Protein AF-A0ABD0J412-F1 (afdb_monomer_lite)

Foldseek 3Di:
DDDDDDDDPDPPDDPPPPPQAADPVCVVVVHDPCLRRVHHQADPVRFGPRPVQQPDQEPPPRDHHRRGDYLVPDPCNVVDDPVVVVVVVVVVVVVVVVVVVVVVVVVD

pLDDT: mean 84.38, std 16.8, range [39.59, 96.81]

InterPro domains:
  IPR008705 Nanos/Xcat2 [PTHR12887] (11-79)
  IPR024161 Zinc finger, nanos-type [PF05741] (23-75)
  IPR024161 Zinc finger, nanos-type [PS51522] (22-76)
  IPR038129 Nanos domain superfamily [G3DSA:4.10.60.30] (20-88)

Radius of gyration: 24.39 Å; chains: 1; bounding box: 57×67×66 Å

Secondary structure (DSSP, 8-state):
-----------------------HHHHHTT--HHHHTT--SB-TTS-B--HHHHTPPPTTT---GGG---GGG-TTTTTS-HHHHHHHHHHHHHHHHHHHHHHHHTT-

Sequence (108 aa):
MAATAPGQAETEAMPVRRKKRLCKFCKKNNEAKVVYESHNLRDKQGRVVCRKLRQLTCRLCGATGDDAHTIKYCPLSDLVDHAAIMKLRREIEMDRMMKNRRRYTRKS

Organism: NCBI:txid370345

Structure (mmCIF, N/CA/C/O backbone):
data_AF-A0ABD0J412-F1
#
_entry.id   AF-A0ABD0J412-F1
#
loop_
_atom_site.group_PDB
_atom_site.id
_atom_site.type_symbol
_atom_site.label_atom_id
_atom_site.label_alt_id
_atom_site.label_comp_id
_atom_site.label_asym_id
_atom_site.label_entity_id
_atom_site.lab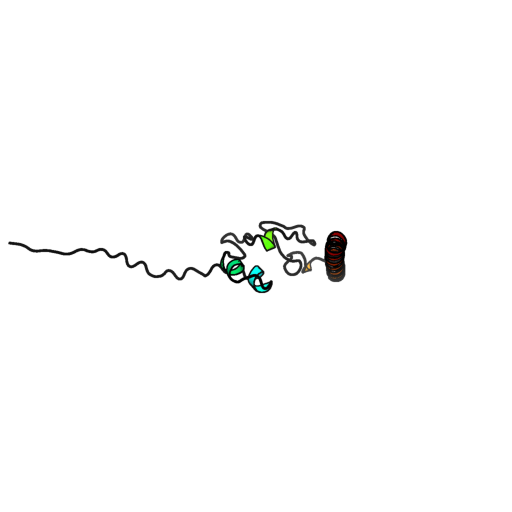el_seq_id
_atom_site.pdbx_PDB_ins_code
_atom_site.Cartn_x
_atom_site.Cartn_y
_atom_site.Cartn_z
_atom_site.occupancy
_atom_site.B_iso_or_equiv
_atom_site.auth_seq_id
_atom_site.auth_comp_id
_atom_site.auth_asym_id
_atom_site.auth_atom_id
_atom_site.pdbx_PDB_model_num
ATOM 1 N N . MET A 1 1 ? -41.116 -36.358 51.945 1.00 42.62 1 MET A N 1
ATOM 2 C CA . MET A 1 1 ? -40.612 -37.152 50.807 1.00 42.62 1 MET A CA 1
ATOM 3 C C . MET A 1 1 ? -40.002 -36.191 49.798 1.00 42.62 1 MET A C 1
ATOM 5 O O . MET A 1 1 ? -40.692 -35.245 49.461 1.00 42.62 1 MET A O 1
ATOM 9 N N . ALA A 1 2 ? -38.730 -36.435 49.441 1.00 39.59 2 ALA A N 1
ATOM 10 C CA . ALA A 1 2 ? -37.924 -35.924 48.311 1.00 39.59 2 ALA A CA 1
ATOM 11 C C . ALA A 1 2 ? -37.996 -34.407 47.988 1.00 39.59 2 ALA A C 1
ATOM 13 O O . ALA A 1 2 ? -39.041 -33.895 47.619 1.00 39.59 2 ALA A O 1
ATOM 14 N N . ALA A 1 3 ? -36.936 -33.609 48.197 1.00 42.34 3 ALA A N 1
ATOM 15 C CA . ALA A 1 3 ? -35.737 -33.504 47.334 1.00 42.34 3 ALA A CA 1
ATOM 16 C C . ALA A 1 3 ? -36.149 -33.204 45.868 1.00 42.34 3 ALA A C 1
ATOM 18 O O . ALA A 1 3 ? -36.905 -33.970 45.290 1.00 42.34 3 ALA A O 1
ATOM 19 N N . THR A 1 4 ? -35.740 -32.140 45.165 1.00 42.22 4 THR A 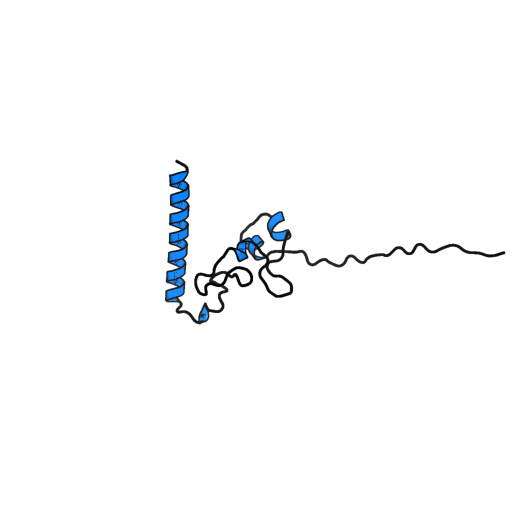N 1
ATOM 20 C CA . THR A 1 4 ? -34.389 -31.578 44.990 1.00 42.22 4 THR A CA 1
ATOM 21 C C . THR A 1 4 ? -34.521 -30.314 44.105 1.00 42.22 4 THR A C 1
ATOM 23 O O . THR A 1 4 ? -35.225 -30.359 43.101 1.00 42.22 4 THR A O 1
ATOM 26 N N . ALA A 1 5 ? -33.837 -29.211 44.422 1.00 51.47 5 ALA A N 1
ATOM 27 C CA . ALA A 1 5 ? -33.267 -28.288 43.415 1.00 51.47 5 ALA A CA 1
ATOM 28 C C . ALA A 1 5 ? -31.777 -28.681 43.257 1.00 51.47 5 ALA A C 1
ATOM 30 O O . ALA A 1 5 ? -31.283 -29.264 44.228 1.00 51.47 5 ALA A O 1
ATOM 31 N N . PRO A 1 6 ? -31.010 -28.392 42.171 1.00 54.09 6 PRO A N 1
ATOM 32 C CA . PRO A 1 6 ? -31.069 -27.205 41.296 1.00 54.09 6 PRO A CA 1
ATOM 33 C C . PRO A 1 6 ? -30.669 -27.481 39.812 1.00 54.09 6 PRO A C 1
ATOM 35 O O . PRO A 1 6 ? -30.514 -28.628 39.404 1.00 54.09 6 PRO A O 1
ATOM 38 N N . GLY A 1 7 ? -30.461 -26.441 38.989 1.00 41.31 7 GLY A N 1
ATOM 39 C CA . GLY A 1 7 ? -29.854 -26.618 37.659 1.00 41.31 7 GLY A CA 1
ATOM 40 C C . GLY A 1 7 ? -29.777 -25.367 36.784 1.00 41.31 7 GLY A C 1
ATOM 41 O O . GLY A 1 7 ? -30.271 -25.379 35.661 1.00 41.31 7 GLY A O 1
ATOM 42 N N . GLN A 1 8 ? -29.177 -24.281 37.279 1.00 45.03 8 GLN A N 1
ATOM 43 C CA . GLN A 1 8 ? -28.777 -23.153 36.432 1.00 45.03 8 GLN A CA 1
ATOM 44 C C . GLN A 1 8 ? -27.591 -23.594 35.561 1.00 45.03 8 GLN A C 1
ATOM 46 O O . GLN A 1 8 ? -26.469 -23.724 36.040 1.00 45.03 8 GLN A O 1
ATOM 51 N N . ALA A 1 9 ? -27.846 -23.868 34.283 1.00 41.97 9 ALA A N 1
ATOM 52 C CA . ALA A 1 9 ? -26.803 -24.068 33.285 1.00 41.97 9 ALA A CA 1
ATOM 53 C C . ALA A 1 9 ? -26.329 -22.696 32.785 1.00 41.97 9 ALA A C 1
ATOM 55 O O . ALA A 1 9 ? -26.784 -22.187 31.761 1.00 41.97 9 ALA A O 1
ATOM 56 N N . GLU A 1 10 ? -25.438 -22.071 33.548 1.00 46.16 10 GLU A N 1
ATOM 57 C CA . GLU A 1 10 ? -24.702 -20.889 33.115 1.00 46.16 10 GLU A CA 1
ATOM 58 C C . GLU A 1 10 ? -23.662 -21.334 32.080 1.00 46.16 10 GLU A C 1
ATOM 60 O O . GLU A 1 10 ? -22.655 -21.968 32.394 1.00 46.16 10 GLU A O 1
ATOM 65 N N . THR A 1 11 ? -23.928 -21.061 30.802 1.00 48.12 11 THR A N 1
ATOM 66 C CA . THR A 1 11 ? -22.943 -21.258 29.737 1.00 48.12 11 THR A CA 1
ATOM 67 C C . THR A 1 11 ? -21.874 -20.173 29.851 1.00 48.12 11 THR A C 1
ATOM 69 O O . THR A 1 11 ? -21.956 -19.129 29.200 1.00 48.12 11 THR A O 1
ATOM 72 N N . GLU A 1 12 ? -20.876 -20.426 30.691 1.00 49.41 12 GLU A N 1
ATOM 73 C CA . GLU A 1 12 ? -19.636 -19.659 30.811 1.00 49.41 12 GLU A CA 1
ATOM 74 C C . GLU A 1 12 ? -18.849 -19.755 29.489 1.00 49.41 12 GLU A C 1
ATOM 76 O O . GLU A 1 12 ? -17.981 -20.607 29.282 1.00 49.41 12 GLU A O 1
ATOM 81 N N . ALA A 1 13 ? -19.192 -18.891 28.531 1.00 57.66 13 ALA A N 1
ATOM 82 C CA . ALA A 1 13 ? -18.459 -18.754 27.284 1.00 57.66 13 ALA A CA 1
ATOM 83 C C . ALA A 1 13 ? -17.082 -18.142 27.581 1.00 57.66 13 ALA A C 1
ATOM 85 O O . ALA A 1 13 ? -16.945 -16.926 27.722 1.00 57.66 13 ALA A O 1
ATOM 86 N N . MET A 1 14 ? -16.053 -18.995 27.647 1.00 58.59 14 MET A N 1
ATOM 87 C CA . MET A 1 14 ? -14.647 -18.586 27.717 1.00 58.59 14 MET A CA 1
ATOM 88 C C . MET A 1 14 ? -14.392 -17.413 26.754 1.00 58.59 14 MET A C 1
ATOM 90 O O . MET A 1 14 ? -14.810 -17.490 25.591 1.00 58.59 14 MET A O 1
ATOM 94 N N . PRO A 1 15 ? -13.685 -16.340 27.162 1.00 58.28 15 PRO A N 1
ATOM 95 C CA . PRO A 1 15 ? -13.384 -15.237 26.268 1.00 58.28 15 PRO A CA 1
ATOM 96 C C . PRO A 1 15 ? -12.437 -15.745 25.182 1.00 58.28 15 PRO A C 1
ATOM 98 O O . PRO A 1 15 ? -11.213 -15.755 25.331 1.00 58.28 15 PRO A O 1
ATOM 101 N N . VAL A 1 16 ? -13.010 -16.176 24.056 1.00 58.28 16 VAL A N 1
ATOM 102 C CA . VAL A 1 16 ? -12.268 -16.467 22.837 1.00 58.28 16 VAL A CA 1
ATOM 103 C C . VAL A 1 16 ? -11.507 -15.187 22.540 1.00 58.28 16 VAL A C 1
ATOM 105 O O . VAL A 1 16 ? -12.125 -14.167 22.226 1.00 58.28 16 VAL A O 1
ATOM 108 N N . ARG A 1 17 ? -10.174 -15.208 22.692 1.00 62.72 17 ARG A N 1
ATOM 109 C CA . ARG A 1 17 ? -9.300 -14.083 22.341 1.00 62.72 17 ARG A CA 1
ATOM 110 C C . ARG A 1 17 ? -9.505 -13.797 20.857 1.00 62.72 17 ARG A C 1
ATOM 112 O O . ARG A 1 17 ? -8.812 -14.347 20.001 1.00 62.72 17 ARG A O 1
ATOM 119 N N . ARG A 1 18 ? -10.501 -12.967 20.530 1.00 64.94 18 ARG A N 1
ATOM 120 C CA . ARG A 1 18 ? -10.801 -12.562 19.161 1.00 64.94 18 ARG A CA 1
ATOM 121 C C . ARG A 1 18 ? -9.546 -11.858 18.678 1.00 64.94 18 ARG A C 1
ATOM 123 O O . ARG A 1 18 ? -9.202 -10.797 19.199 1.00 64.94 18 ARG A O 1
ATOM 130 N N . LYS A 1 19 ? -8.821 -12.477 17.735 1.00 65.31 19 LYS A N 1
ATOM 131 C CA . LYS A 1 19 ? -7.661 -11.849 17.091 1.00 65.31 19 LYS A CA 1
ATOM 132 C C . LYS A 1 19 ? -8.110 -10.458 16.657 1.00 65.31 19 LYS A C 1
ATOM 134 O O . LYS A 1 19 ? -9.019 -10.343 15.833 1.00 65.31 19 LYS A O 1
ATOM 139 N N . LYS A 1 20 ? -7.539 -9.422 17.282 1.00 70.81 20 LYS A N 1
ATOM 140 C CA . LYS A 1 20 ? -7.908 -8.032 17.008 1.00 70.81 20 LYS A CA 1
ATOM 141 C C . LYS A 1 20 ? -7.783 -7.823 15.503 1.00 70.81 20 LYS A C 1
ATOM 143 O O . LYS A 1 20 ? -6.732 -8.122 14.933 1.00 70.81 20 LYS A O 1
ATOM 148 N N . ARG A 1 21 ? -8.869 -7.383 14.864 1.00 82.00 21 ARG A N 1
ATOM 149 C CA . ARG A 1 21 ? -8.860 -7.079 13.433 1.00 82.00 21 ARG A CA 1
ATOM 150 C C . ARG A 1 21 ? -7.959 -5.866 13.249 1.00 82.00 21 ARG A C 1
ATOM 152 O O . ARG A 1 21 ? -8.332 -4.779 13.658 1.00 82.00 21 ARG A O 1
ATOM 159 N N . LEU A 1 22 ? -6.742 -6.071 12.751 1.00 92.31 22 LEU A N 1
ATOM 160 C CA . LEU A 1 22 ? -5.736 -5.016 12.668 1.00 92.31 22 LEU A CA 1
ATOM 161 C C . LEU A 1 22 ? -5.171 -4.933 11.253 1.00 92.31 22 LEU A C 1
ATOM 163 O O . LEU A 1 22 ? -4.389 -5.779 10.806 1.00 92.31 22 LEU A O 1
ATOM 167 N N . CYS A 1 23 ? -5.516 -3.862 10.553 1.00 95.38 23 CYS A N 1
ATOM 168 C CA . CYS A 1 23 ? -4.993 -3.570 9.237 1.00 95.38 23 CYS A CA 1
ATOM 169 C C . CYS A 1 23 ? -3.607 -2.933 9.353 1.00 95.38 23 CYS A C 1
ATOM 171 O O . CYS A 1 23 ? -3.457 -1.725 9.546 1.00 95.38 23 CYS A O 1
ATOM 173 N N . LYS A 1 24 ? -2.570 -3.758 9.175 1.00 93.44 24 LYS A N 1
ATOM 174 C CA . LYS A 1 24 ? -1.168 -3.313 9.185 1.00 93.44 24 LYS A CA 1
ATOM 175 C C . LYS A 1 24 ? -0.879 -2.225 8.140 1.00 93.44 24 LYS A C 1
ATOM 177 O O . LYS A 1 24 ? -0.040 -1.368 8.389 1.00 93.44 24 LYS A O 1
ATOM 182 N N . PHE A 1 25 ? -1.574 -2.238 7.000 1.00 95.31 25 PHE A N 1
ATOM 183 C CA . PHE A 1 25 ? -1.408 -1.231 5.947 1.00 95.31 25 PHE A CA 1
ATOM 184 C C . PHE A 1 25 ? -1.930 0.143 6.377 1.00 95.31 25 PHE A C 1
ATOM 186 O O . PHE A 1 25 ? -1.182 1.114 6.344 1.00 95.31 25 PHE A O 1
ATOM 193 N N . CYS A 1 26 ? -3.176 0.217 6.857 1.00 95.25 26 CYS A N 1
ATOM 194 C CA . CYS A 1 26 ? -3.743 1.464 7.371 1.00 95.25 26 CYS A CA 1
ATOM 195 C C . CYS A 1 26 ? -2.961 1.980 8.584 1.00 95.25 26 CYS A C 1
ATOM 197 O O . CYS A 1 26 ? -2.679 3.171 8.659 1.00 95.25 26 CYS A O 1
ATOM 199 N N . LYS A 1 27 ? -2.537 1.084 9.488 1.00 95.44 27 LYS A N 1
ATOM 200 C CA . LYS A 1 27 ? -1.690 1.457 10.628 1.00 95.44 27 LYS A CA 1
ATOM 201 C C . LYS A 1 27 ? -0.366 2.075 10.169 1.00 95.44 27 LYS A C 1
ATOM 203 O O . LYS A 1 27 ? 0.048 3.088 10.713 1.00 95.44 27 LYS A O 1
ATOM 208 N N . LYS A 1 28 ? 0.283 1.490 9.155 1.00 94.75 28 LYS A N 1
ATOM 209 C CA . LYS A 1 28 ? 1.539 2.010 8.593 1.00 94.75 28 LYS A CA 1
ATOM 210 C C . LYS A 1 28 ? 1.371 3.369 7.905 1.00 94.75 28 LYS A C 1
ATOM 212 O O . LYS A 1 28 ? 2.298 4.166 7.929 1.00 94.75 28 LYS A O 1
ATOM 217 N N . ASN A 1 29 ? 0.207 3.634 7.317 1.00 93.12 29 ASN A N 1
ATOM 218 C CA . ASN A 1 29 ? -0.103 4.912 6.671 1.00 93.12 29 ASN A CA 1
ATOM 219 C C . ASN A 1 29 ? -0.637 5.973 7.653 1.00 93.12 29 ASN A C 1
ATOM 221 O O . ASN A 1 29 ? -1.203 6.966 7.207 1.00 93.12 29 ASN A O 1
ATOM 225 N N . ASN A 1 30 ? -0.474 5.769 8.967 1.00 94.75 30 ASN A N 1
ATOM 226 C CA . ASN A 1 30 ? -0.930 6.683 10.018 1.00 94.75 30 ASN A CA 1
ATOM 227 C C . ASN A 1 30 ? -2.430 7.019 9.938 1.00 94.75 30 ASN A C 1
ATOM 229 O O . ASN A 1 30 ? -2.853 8.123 10.270 1.00 94.75 30 ASN A O 1
ATOM 233 N N . GLU A 1 31 ? -3.250 6.061 9.501 1.00 95.19 31 GLU A N 1
ATOM 234 C CA . GLU A 1 31 ? -4.703 6.214 9.544 1.00 95.19 31 GLU A CA 1
ATOM 235 C C . GLU A 1 31 ? -5.204 6.245 10.992 1.00 95.19 31 GLU A C 1
ATOM 237 O O . GLU A 1 31 ? -4.573 5.697 11.902 1.00 95.19 31 GLU A O 1
ATOM 242 N N . ALA A 1 32 ? -6.380 6.837 11.205 1.00 94.56 32 ALA A N 1
ATOM 243 C CA . ALA A 1 32 ? -6.996 6.877 12.525 1.00 94.56 32 ALA A CA 1
ATOM 244 C C . ALA A 1 32 ? -7.179 5.463 13.107 1.00 94.56 32 ALA A C 1
ATOM 246 O O . ALA A 1 32 ? -7.469 4.503 12.384 1.00 94.56 32 ALA A O 1
ATOM 247 N N . LYS A 1 33 ? -7.063 5.343 14.435 1.00 93.56 33 LYS A N 1
ATOM 248 C CA . LYS A 1 33 ? -7.172 4.062 15.155 1.00 93.56 33 LYS A CA 1
ATOM 249 C C . LYS A 1 33 ? -8.442 3.292 14.819 1.00 93.56 33 LYS A C 1
ATOM 251 O O . LYS A 1 33 ? -8.377 2.114 14.478 1.00 93.56 33 LYS A O 1
ATOM 256 N N . VAL A 1 34 ? -9.567 4.001 14.773 1.00 92.81 34 VAL A N 1
ATOM 257 C CA . VAL A 1 34 ? -10.868 3.451 14.367 1.00 92.81 34 VAL A CA 1
ATOM 258 C C . VAL A 1 34 ? -10.831 2.794 12.981 1.00 92.81 34 VAL A C 1
ATOM 260 O O . VAL A 1 34 ? -11.481 1.778 12.756 1.00 92.81 34 VAL A O 1
ATOM 263 N N . VAL A 1 35 ? -10.022 3.314 12.052 1.00 93.31 35 VAL A N 1
ATOM 264 C CA . VAL A 1 35 ? -9.901 2.784 10.691 1.00 93.31 35 VAL A CA 1
ATOM 265 C C . VAL A 1 35 ? -9.058 1.518 10.682 1.00 93.31 35 VAL A C 1
ATOM 267 O O . VAL A 1 35 ? -9.493 0.510 10.125 1.00 93.31 35 VAL A O 1
ATOM 27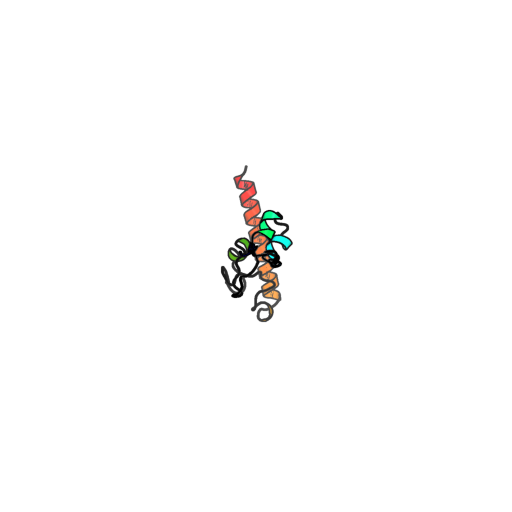0 N N . TYR A 1 36 ? -7.860 1.531 11.272 1.00 94.56 36 TYR A N 1
ATOM 271 C CA . TYR A 1 36 ? -6.988 0.357 11.206 1.00 94.56 36 TYR A CA 1
ATOM 272 C C . TYR A 1 36 ? -7.422 -0.784 12.138 1.00 94.56 36 TYR A C 1
ATOM 274 O O . TYR A 1 36 ? -7.025 -1.918 11.885 1.00 94.56 36 TYR A O 1
ATOM 282 N N . GLU A 1 37 ? -8.242 -0.530 13.163 1.00 94.06 37 GLU A N 1
ATOM 283 C CA . GLU A 1 37 ? -8.831 -1.569 14.030 1.00 94.06 37 GLU A CA 1
ATOM 284 C C . GLU A 1 37 ? -10.179 -2.113 13.509 1.00 94.06 37 GLU A C 1
ATOM 286 O O . GLU A 1 37 ? -10.715 -3.091 14.032 1.00 94.06 37 GLU A O 1
ATOM 291 N N . SER A 1 38 ? -10.738 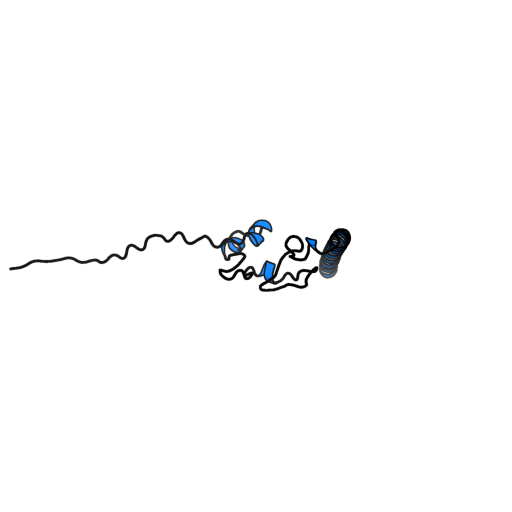-1.516 12.448 1.00 92.62 38 SER A N 1
ATOM 292 C CA . SER A 1 38 ? -12.024 -1.957 11.878 1.00 92.62 38 SER A CA 1
ATOM 293 C C . SER A 1 38 ? -11.930 -3.238 11.037 1.00 92.62 38 SER A C 1
ATOM 295 O O . SER A 1 38 ? -12.908 -3.978 10.923 1.00 92.62 38 SER A O 1
ATOM 297 N N . HIS A 1 39 ? -10.772 -3.526 10.433 1.00 93.75 39 HIS A N 1
ATOM 298 C CA . HIS A 1 39 ? -10.610 -4.608 9.455 1.00 93.75 39 HIS A CA 1
ATOM 299 C C . HIS A 1 39 ? -9.208 -5.224 9.489 1.00 93.75 39 HIS A C 1
ATOM 301 O O . HIS A 1 39 ? -8.270 -4.657 10.040 1.00 93.75 39 HIS A O 1
ATOM 307 N N . ASN A 1 40 ? -9.057 -6.390 8.860 1.00 94.38 40 ASN A N 1
ATOM 308 C CA . ASN A 1 40 ? -7.755 -6.994 8.574 1.00 94.38 40 ASN A CA 1
ATOM 309 C C . ASN A 1 40 ? -7.258 -6.569 7.191 1.00 94.38 40 ASN A C 1
ATOM 311 O O . ASN A 1 40 ? -8.052 -6.236 6.315 1.00 94.38 40 ASN A O 1
ATOM 315 N N . LEU A 1 41 ? -5.942 -6.629 6.970 1.00 93.88 41 LEU A N 1
ATOM 316 C CA . LEU A 1 41 ? -5.376 -6.370 5.644 1.00 93.88 41 LEU A CA 1
ATOM 317 C C . LEU A 1 41 ? -5.858 -7.399 4.606 1.00 93.88 41 LEU A C 1
ATOM 319 O O . LEU A 1 41 ? -6.246 -7.016 3.504 1.00 93.88 41 LEU A O 1
ATOM 323 N N . ARG A 1 42 ? -5.851 -8.683 4.984 1.00 94.00 42 ARG A N 1
ATOM 324 C CA . ARG A 1 42 ? -6.277 -9.825 4.165 1.00 94.00 42 ARG A CA 1
ATOM 325 C C . ARG A 1 42 ? -7.282 -10.704 4.919 1.00 94.00 42 ARG A C 1
ATOM 327 O O . ARG A 1 42 ? -7.290 -10.685 6.154 1.00 94.00 42 ARG A O 1
ATOM 334 N N . ASP A 1 43 ? -8.131 -11.424 4.187 1.00 92.25 43 ASP A N 1
ATOM 335 C CA . ASP A 1 43 ? -9.059 -12.421 4.734 1.00 92.25 43 ASP A CA 1
ATOM 336 C C . ASP A 1 43 ? -8.372 -13.781 4.952 1.00 92.25 43 ASP A C 1
ATOM 338 O O . ASP A 1 43 ? -7.156 -13.917 4.804 1.00 92.25 43 ASP A O 1
ATOM 342 N N . LYS A 1 44 ? -9.151 -14.792 5.360 1.00 91.12 44 LYS A N 1
ATOM 343 C CA . LYS A 1 44 ? -8.642 -16.153 5.595 1.00 91.12 44 LYS A CA 1
ATOM 344 C C . LYS A 1 44 ? -8.201 -16.842 4.298 1.00 91.12 44 LYS A C 1
ATOM 346 O O . LYS A 1 44 ? -7.400 -17.763 4.355 1.00 91.12 44 LYS A O 1
ATOM 351 N N . GLN A 1 45 ? -8.719 -16.387 3.162 1.00 92.25 45 GLN A N 1
ATOM 352 C CA . GLN A 1 45 ? -8.433 -16.874 1.819 1.00 92.25 45 GLN A CA 1
ATOM 353 C C . GLN A 1 45 ? -7.236 -16.145 1.184 1.00 92.25 45 GLN A C 1
ATOM 355 O O . GLN A 1 45 ? -6.863 -16.446 0.057 1.00 92.25 45 GLN A O 1
ATOM 360 N N . GLY A 1 46 ? -6.619 -15.189 1.890 1.00 90.00 46 GLY A N 1
ATOM 361 C CA . GLY A 1 46 ? -5.453 -14.444 1.415 1.00 90.00 46 GLY A CA 1
ATOM 362 C C . GLY A 1 46 ? -5.772 -13.226 0.543 1.00 90.00 46 GLY A C 1
ATOM 363 O O . GLY A 1 46 ? -4.838 -12.504 0.174 1.00 90.00 46 GLY A O 1
ATOM 364 N N . ARG A 1 47 ? -7.057 -12.943 0.287 1.00 94.75 47 ARG A N 1
ATOM 365 C CA . ARG A 1 47 ? -7.525 -11.809 -0.523 1.00 94.75 47 ARG A CA 1
ATOM 366 C C . ARG A 1 47 ? -7.459 -10.515 0.268 1.00 94.75 47 ARG A C 1
ATOM 368 O O . ARG A 1 47 ? -7.723 -10.485 1.473 1.00 94.75 47 ARG A O 1
ATOM 375 N N . VAL A 1 48 ? -7.136 -9.413 -0.396 1.00 96.00 48 VAL A N 1
ATOM 376 C CA . VAL A 1 48 ? -7.031 -8.093 0.232 1.00 96.00 48 VAL A CA 1
ATOM 377 C C . VAL A 1 48 ? -8.415 -7.533 0.559 1.00 96.00 48 VAL A C 1
ATOM 379 O O . VAL A 1 48 ? -9.226 -7.265 -0.320 1.00 96.00 48 VAL A O 1
ATOM 382 N N . VAL A 1 49 ? -8.676 -7.270 1.841 1.00 95.75 49 VAL A N 1
ATOM 383 C CA . VAL A 1 49 ? -9.964 -6.721 2.320 1.00 95.75 49 VAL A CA 1
ATOM 384 C C . VAL A 1 49 ? -9.883 -5.210 2.538 1.00 95.75 49 VAL A C 1
ATOM 386 O O . VAL A 1 49 ? -10.886 -4.499 2.478 1.00 95.75 49 VAL A O 1
ATOM 389 N N . CYS A 1 50 ? -8.680 -4.687 2.782 1.00 95.81 50 CYS A N 1
ATOM 390 C CA . CYS A 1 50 ? -8.469 -3.264 3.018 1.00 95.81 50 CYS A CA 1
ATOM 391 C C . CYS A 1 50 ? -8.890 -2.425 1.804 1.00 95.81 50 CYS A C 1
ATOM 393 O O . CYS A 1 50 ? -8.192 -2.410 0.793 1.00 95.81 50 CYS A O 1
ATOM 395 N N . ARG A 1 51 ? -9.982 -1.656 1.925 1.00 94.56 51 ARG A N 1
ATOM 396 C CA . ARG A 1 51 ? -10.520 -0.824 0.830 1.00 94.56 51 ARG A CA 1
ATOM 397 C C . ARG A 1 51 ? -9.478 0.121 0.223 1.00 94.56 51 ARG A C 1
ATOM 399 O O . ARG A 1 51 ? -9.443 0.278 -0.990 1.00 94.56 51 ARG A O 1
ATOM 406 N N . LYS A 1 52 ? -8.601 0.701 1.051 1.00 94.56 52 LYS A N 1
ATOM 407 C CA . LYS A 1 52 ? -7.526 1.595 0.587 1.00 94.56 52 LYS A CA 1
ATOM 408 C C . LYS A 1 52 ? -6.495 0.865 -0.270 1.00 94.56 52 LYS A C 1
ATOM 410 O O . LYS A 1 52 ? -6.052 1.413 -1.270 1.00 94.56 52 LYS A O 1
ATOM 415 N N . LEU A 1 53 ? -6.118 -0.359 0.109 1.00 95.81 53 LEU A N 1
ATOM 416 C CA . LEU A 1 53 ? -5.196 -1.151 -0.702 1.00 95.81 53 LEU A CA 1
ATOM 417 C C . LEU A 1 53 ? -5.889 -1.681 -1.962 1.00 95.81 53 LEU A C 1
ATOM 419 O O . LEU A 1 53 ? -5.295 -1.609 -3.022 1.00 95.81 53 LEU A O 1
ATOM 423 N N . ARG A 1 54 ? -7.156 -2.109 -1.881 1.00 96.31 54 ARG A N 1
ATOM 424 C CA . ARG A 1 54 ? -7.942 -2.589 -3.036 1.00 96.31 54 ARG A CA 1
ATOM 425 C C . ARG A 1 54 ? -8.085 -1.562 -4.163 1.00 96.31 54 ARG A C 1
ATOM 427 O O . ARG A 1 54 ? -8.216 -1.952 -5.313 1.00 96.31 54 ARG A O 1
ATOM 434 N N . GLN A 1 55 ? -8.097 -0.270 -3.835 1.00 94.81 55 GLN A N 1
ATOM 435 C CA . GLN A 1 55 ? -8.149 0.821 -4.820 1.00 94.81 55 GLN A CA 1
ATOM 436 C C . GLN A 1 55 ? -6.807 1.055 -5.532 1.00 94.81 55 GLN A C 1
ATOM 438 O O . GLN A 1 55 ? -6.746 1.818 -6.495 1.00 94.81 55 GLN A O 1
ATOM 443 N N . LEU A 1 56 ? -5.720 0.454 -5.044 1.00 94.44 56 LEU A N 1
ATOM 444 C CA . LEU A 1 56 ? -4.402 0.586 -5.638 1.00 94.44 56 LEU A CA 1
ATOM 445 C C . LEU A 1 56 ? -4.236 -0.438 -6.762 1.00 94.44 56 LEU A C 1
ATOM 447 O O . LEU A 1 56 ? -4.160 -1.637 -6.510 1.00 94.44 56 LEU A O 1
ATOM 451 N N . THR A 1 57 ? -4.076 0.057 -7.983 1.00 95.94 57 THR A N 1
ATOM 452 C CA . THR A 1 57 ? -3.602 -0.750 -9.108 1.00 95.94 57 THR A CA 1
ATOM 453 C C . THR A 1 57 ? -2.076 -0.722 -9.141 1.00 95.94 57 THR A C 1
ATOM 455 O O . THR A 1 57 ? -1.464 0.352 -9.195 1.00 95.94 57 THR A O 1
ATOM 458 N N . CYS A 1 58 ? -1.445 -1.894 -9.096 1.00 95.44 58 CYS A N 1
ATOM 459 C CA . CYS A 1 58 ? -0.001 -2.011 -9.234 1.00 95.44 58 CYS A CA 1
ATOM 460 C C . CYS A 1 58 ? 0.416 -1.575 -10.643 1.00 95.44 58 CYS A C 1
ATOM 462 O O . CYS A 1 58 ? -0.017 -2.157 -11.628 1.00 95.44 58 CYS A O 1
ATOM 464 N N . ARG A 1 59 ? 1.283 -0.565 -10.758 1.00 92.44 59 ARG A N 1
ATOM 465 C CA . ARG A 1 59 ? 1.748 -0.079 -12.070 1.00 92.44 59 ARG A CA 1
ATOM 466 C C . ARG A 1 59 ? 2.811 -0.962 -12.734 1.00 92.44 59 ARG A C 1
ATOM 468 O O . ARG A 1 59 ? 3.189 -0.675 -13.858 1.00 92.44 59 ARG A O 1
ATOM 475 N N . LEU A 1 60 ? 3.299 -1.992 -12.038 1.00 92.94 60 LEU A N 1
ATOM 476 C CA . LEU A 1 60 ? 4.220 -2.978 -12.612 1.00 92.94 60 LEU A CA 1
ATOM 477 C C . LEU A 1 60 ? 3.470 -4.142 -13.264 1.00 92.94 60 LEU A C 1
ATOM 479 O O . LEU A 1 60 ? 3.761 -4.490 -14.397 1.00 92.94 60 LEU A O 1
ATOM 483 N N . CYS A 1 61 ? 2.517 -4.745 -12.550 1.00 94.25 61 CYS A N 1
ATOM 484 C CA . CYS A 1 61 ? 1.833 -5.964 -13.000 1.00 94.25 61 CYS A CA 1
ATOM 485 C C . CYS A 1 61 ? 0.333 -5.783 -13.281 1.00 94.25 61 CYS A C 1
ATOM 487 O O . CYS A 1 61 ? -0.324 -6.723 -13.706 1.00 94.25 61 CYS A O 1
ATOM 489 N N . GLY A 1 62 ? -0.242 -4.613 -12.990 1.00 94.31 62 GLY A N 1
ATOM 490 C CA . GLY A 1 62 ? -1.665 -4.330 -13.194 1.00 94.31 62 GLY A CA 1
ATOM 491 C C . GLY A 1 62 ? -2.615 -4.886 -12.125 1.00 94.31 62 GLY A C 1
ATOM 492 O O . GLY A 1 62 ? -3.798 -4.560 -12.157 1.00 94.31 62 GLY A O 1
ATOM 493 N N . ALA A 1 63 ? -2.136 -5.672 -11.155 1.00 96.75 63 ALA A N 1
ATOM 494 C CA . ALA A 1 63 ? -2.997 -6.265 -10.130 1.00 96.75 63 ALA A CA 1
ATOM 495 C C . ALA A 1 63 ? -3.728 -5.204 -9.285 1.00 96.75 63 ALA A C 1
ATOM 497 O O . ALA A 1 63 ? -3.149 -4.184 -8.896 1.00 96.75 63 ALA A O 1
ATOM 498 N N . THR A 1 64 ? -4.999 -5.463 -8.976 1.00 96.81 64 THR A N 1
ATOM 499 C CA . THR A 1 64 ? -5.889 -4.574 -8.216 1.00 96.81 64 THR A CA 1
ATOM 500 C C . THR A 1 64 ? -6.954 -5.390 -7.475 1.00 96.81 64 THR A C 1
ATOM 502 O O . THR A 1 64 ? -7.040 -6.605 -7.648 1.00 96.81 64 THR A O 1
ATOM 505 N N . GLY A 1 65 ? -7.764 -4.755 -6.626 1.00 95.75 65 GLY A N 1
ATOM 506 C CA . GLY A 1 6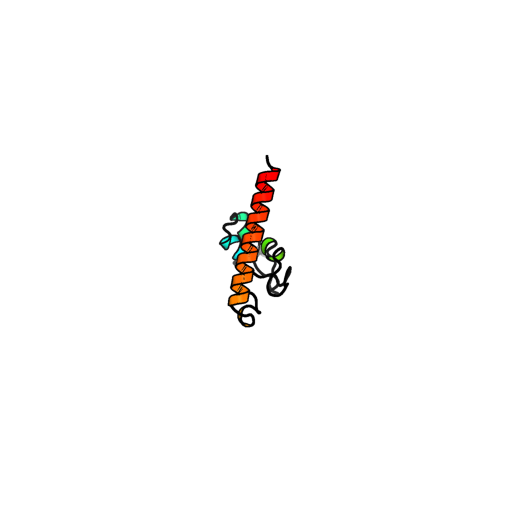5 ? -8.822 -5.444 -5.886 1.00 95.75 65 GLY A CA 1
ATOM 507 C C . GLY A 1 65 ? -8.282 -6.494 -4.910 1.00 95.75 65 GLY A C 1
ATOM 508 O O . GLY A 1 65 ? -7.589 -6.144 -3.954 1.00 95.75 65 GLY A O 1
ATOM 509 N N . ASP A 1 66 ? -8.636 -7.762 -5.128 1.00 95.88 66 ASP A N 1
ATOM 510 C CA . ASP A 1 66 ? -8.299 -8.884 -4.238 1.00 95.88 66 ASP A CA 1
ATOM 511 C C . ASP A 1 66 ? -6.788 -9.163 -4.188 1.00 95.88 66 ASP A C 1
ATOM 513 O O . ASP A 1 66 ? -6.275 -9.508 -3.121 1.00 95.88 66 ASP A O 1
ATOM 517 N N . ASP A 1 67 ? -6.079 -8.904 -5.289 1.00 95.19 67 ASP A N 1
ATOM 518 C CA . ASP A 1 67 ? -4.632 -9.121 -5.436 1.00 95.19 67 ASP A CA 1
ATOM 519 C C . ASP A 1 67 ? -3.818 -7.826 -5.336 1.00 95.19 67 ASP A C 1
ATOM 521 O O . ASP A 1 67 ? -2.624 -7.783 -5.653 1.00 95.19 67 ASP A O 1
ATOM 525 N N . ALA A 1 68 ? -4.453 -6.740 -4.891 1.00 96.81 68 ALA A N 1
ATOM 526 C CA . ALA A 1 68 ? -3.822 -5.434 -4.830 1.00 96.81 68 ALA A CA 1
ATOM 527 C C . ALA A 1 68 ? -2.588 -5.419 -3.915 1.00 96.81 68 ALA A C 1
ATOM 529 O O . ALA A 1 68 ? -2.586 -5.904 -2.780 1.00 96.81 68 ALA A O 1
ATOM 530 N N . HIS A 1 69 ? -1.524 -4.780 -4.383 1.00 95.06 69 HIS A N 1
ATOM 531 C CA . HIS A 1 69 ? -0.281 -4.642 -3.636 1.00 95.06 69 HIS A CA 1
ATOM 532 C C . HIS A 1 69 ? 0.469 -3.379 -4.054 1.00 95.06 69 HIS A C 1
ATOM 534 O O . HIS A 1 69 ? 0.222 -2.789 -5.105 1.00 95.06 69 HIS A O 1
ATOM 540 N N . THR A 1 70 ? 1.403 -2.941 -3.210 1.00 93.69 70 THR A N 1
ATOM 541 C CA . THR A 1 70 ? 2.318 -1.857 -3.578 1.00 93.69 70 THR A CA 1
ATOM 542 C C . THR A 1 70 ? 3.464 -2.399 -4.421 1.00 93.69 70 THR A C 1
ATOM 544 O O . THR A 1 70 ? 3.821 -3.564 -4.314 1.00 93.69 70 THR A O 1
ATOM 547 N N . ILE A 1 71 ? 4.102 -1.523 -5.197 1.00 92.69 71 ILE A N 1
ATOM 548 C CA . ILE A 1 71 ? 5.238 -1.845 -6.083 1.00 92.69 71 ILE A CA 1
ATOM 549 C C . ILE A 1 71 ? 6.343 -2.625 -5.364 1.00 92.69 71 ILE A C 1
ATOM 551 O O . ILE A 1 71 ? 6.920 -3.537 -5.938 1.00 92.69 71 ILE A O 1
ATOM 555 N N . LYS A 1 72 ? 6.608 -2.299 -4.091 1.00 90.94 72 LYS A N 1
ATOM 556 C CA . LYS A 1 72 ? 7.614 -2.992 -3.270 1.00 90.94 72 LYS A CA 1
ATOM 557 C C . LYS A 1 72 ? 7.296 -4.478 -3.047 1.00 90.94 72 LYS A C 1
ATOM 559 O O . LYS A 1 72 ? 8.212 -5.251 -2.829 1.00 90.94 72 LYS A O 1
ATOM 564 N N . TYR A 1 73 ? 6.020 -4.846 -3.032 1.00 92.44 73 TYR A N 1
ATOM 565 C CA . TYR A 1 73 ? 5.563 -6.220 -2.816 1.00 92.44 73 TYR A CA 1
ATOM 566 C C . TYR A 1 73 ? 4.982 -6.820 -4.100 1.00 92.44 73 TYR A C 1
ATOM 568 O O . TYR A 1 73 ? 4.133 -7.705 -4.033 1.00 92.44 73 TYR A O 1
ATOM 576 N N . CYS A 1 74 ? 5.379 -6.286 -5.258 1.00 94.56 74 CYS A N 1
ATOM 577 C CA . CYS A 1 74 ? 4.987 -6.843 -6.539 1.00 94.56 74 CYS A CA 1
ATOM 578 C C . CYS A 1 74 ? 5.737 -8.157 -6.764 1.00 94.56 74 CYS A C 1
ATOM 580 O O . CYS A 1 74 ? 6.958 -8.144 -6.672 1.00 94.56 74 CYS A O 1
ATOM 582 N N . PRO A 1 75 ? 5.061 -9.265 -7.112 1.00 94.38 75 PRO A N 1
ATOM 583 C CA . PRO A 1 75 ? 5.741 -10.527 -7.409 1.00 94.38 75 PRO A CA 1
ATOM 584 C C . PRO A 1 75 ? 6.650 -10.432 -8.643 1.00 94.38 75 PRO A C 1
ATOM 586 O O . PRO A 1 75 ? 7.552 -11.242 -8.804 1.00 94.38 75 PRO A O 1
ATOM 589 N N . LEU A 1 76 ? 6.436 -9.428 -9.501 1.00 92.44 76 LEU A N 1
ATOM 590 C CA . LEU A 1 76 ? 7.289 -9.153 -10.656 1.00 92.44 76 LEU A CA 1
ATOM 591 C C . LEU A 1 76 ? 8.431 -8.174 -10.342 1.00 92.44 76 LEU A C 1
ATOM 593 O O . LEU A 1 76 ? 9.174 -7.832 -11.253 1.00 92.44 76 LEU A O 1
ATOM 597 N N . SER A 1 77 ? 8.581 -7.677 -9.105 1.00 89.56 77 SER A N 1
ATOM 598 C CA . SER A 1 77 ? 9.617 -6.673 -8.804 1.00 89.56 77 SER A CA 1
ATOM 599 C C . SER A 1 77 ? 11.027 -7.169 -9.086 1.00 89.56 77 SER A C 1
ATOM 601 O O . SER A 1 77 ? 11.871 -6.374 -9.466 1.00 89.56 77 SER A O 1
ATOM 603 N N . ASP A 1 78 ? 11.270 -8.464 -8.920 1.00 88.69 78 ASP A N 1
ATOM 604 C CA . ASP A 1 78 ? 12.611 -9.034 -9.066 1.00 88.69 78 ASP A CA 1
ATOM 605 C C . ASP A 1 78 ? 12.865 -9.532 -10.498 1.00 88.69 78 ASP A C 1
ATOM 607 O O . ASP A 1 78 ? 13.998 -9.807 -10.876 1.00 88.69 78 ASP A O 1
ATOM 611 N N . LEU A 1 79 ? 11.806 -9.614 -11.311 1.00 89.19 79 LEU A N 1
ATOM 612 C CA . LEU A 1 79 ? 11.857 -10.009 -12.721 1.00 89.19 79 LEU A CA 1
ATOM 613 C C . LEU A 1 79 ? 12.027 -8.808 -13.661 1.00 89.19 79 LEU A C 1
ATOM 615 O O . LEU A 1 79 ? 12.299 -8.981 -14.846 1.00 89.19 79 LEU A O 1
ATOM 619 N N . VAL A 1 80 ? 11.823 -7.593 -13.152 1.00 88.19 80 VAL A N 1
ATOM 620 C CA . VAL A 1 80 ? 11.903 -6.353 -13.925 1.00 88.19 80 VAL A CA 1
ATOM 621 C C . VAL A 1 80 ? 13.218 -5.652 -13.612 1.00 88.19 80 VAL A C 1
ATOM 623 O O . VAL A 1 80 ? 13.638 -5.592 -12.459 1.00 88.19 80 VAL A O 1
ATOM 626 N N . ASP A 1 81 ? 13.841 -5.069 -14.638 1.00 92.00 81 ASP A N 1
ATOM 627 C CA . ASP A 1 81 ? 15.051 -4.267 -14.476 1.00 92.00 81 ASP A CA 1
ATOM 628 C C . ASP A 1 81 ? 14.861 -3.185 -13.395 1.00 92.00 81 ASP A C 1
ATOM 630 O O . ASP A 1 81 ? 13.913 -2.387 -13.408 1.00 92.00 81 ASP A O 1
ATOM 634 N N . HIS A 1 82 ? 15.798 -3.142 -12.450 1.00 88.50 82 HIS A N 1
ATOM 635 C CA . HIS A 1 82 ? 15.805 -2.182 -11.358 1.00 88.50 82 HIS A CA 1
ATOM 636 C C . HIS A 1 82 ? 15.796 -0.730 -11.870 1.00 88.50 82 HIS A C 1
ATOM 638 O O . HIS A 1 82 ? 15.146 0.136 -11.268 1.00 88.50 82 HIS A O 1
ATOM 644 N N . ALA A 1 83 ? 16.443 -0.448 -13.008 1.00 92.44 83 ALA A N 1
ATOM 645 C CA . ALA A 1 83 ? 16.397 0.877 -13.625 1.00 92.44 83 ALA A CA 1
ATOM 646 C C . ALA A 1 83 ? 14.971 1.250 -14.074 1.00 92.44 83 ALA A C 1
ATOM 648 O O . ALA A 1 83 ? 14.518 2.376 -13.829 1.00 92.44 83 ALA A O 1
ATOM 649 N N . ALA A 1 84 ? 14.222 0.296 -14.637 1.00 90.38 84 ALA A N 1
ATOM 650 C CA . ALA A 1 84 ? 12.821 0.486 -15.005 1.00 90.38 84 ALA A CA 1
ATOM 651 C C . ALA A 1 84 ? 11.933 0.739 -13.772 1.00 90.38 84 ALA A C 1
ATOM 653 O O . ALA A 1 84 ? 11.093 1.642 -13.788 1.00 90.38 84 ALA A O 1
ATOM 654 N N . ILE A 1 85 ? 12.170 0.035 -12.657 1.00 91.12 85 ILE A N 1
ATOM 655 C CA . ILE A 1 85 ? 11.456 0.271 -11.388 1.00 91.12 85 ILE A CA 1
ATOM 656 C C . ILE A 1 85 ? 11.714 1.689 -10.861 1.00 91.12 85 ILE A C 1
ATOM 658 O O . ILE A 1 85 ? 10.786 2.358 -10.393 1.00 91.12 85 ILE A O 1
ATOM 662 N N . MET A 1 86 ? 12.955 2.175 -10.940 1.00 91.44 86 MET A N 1
ATOM 663 C CA . MET A 1 86 ? 13.305 3.535 -10.516 1.00 91.44 86 MET A CA 1
ATOM 664 C C . MET A 1 86 ? 12.703 4.608 -11.425 1.00 91.44 86 MET A C 1
ATOM 666 O O . MET A 1 86 ? 12.275 5.658 -10.937 1.00 91.44 86 MET A O 1
ATOM 670 N N . LYS A 1 87 ? 12.615 4.350 -12.733 1.00 93.94 87 LYS A N 1
ATOM 671 C CA . LYS A 1 87 ? 11.904 5.222 -13.675 1.00 93.94 87 LYS A CA 1
ATOM 672 C C . LYS A 1 87 ? 10.412 5.308 -13.330 1.00 93.94 87 LYS A C 1
ATOM 674 O O . LYS A 1 87 ? 9.900 6.407 -13.130 1.00 93.94 87 LYS A O 1
ATOM 679 N N . LEU A 1 88 ? 9.755 4.168 -13.118 1.00 92.56 88 LEU A N 1
ATOM 680 C CA . LEU A 1 88 ? 8.338 4.117 -12.753 1.00 92.56 88 LEU A CA 1
ATOM 681 C C . LEU A 1 88 ? 8.035 4.852 -11.436 1.00 92.56 88 LEU A C 1
ATOM 683 O O . LEU A 1 88 ? 7.014 5.529 -11.308 1.00 92.56 88 LEU A O 1
ATOM 687 N N . ARG A 1 89 ? 8.914 4.740 -10.431 1.00 92.06 89 ARG A N 1
ATOM 688 C CA . ARG A 1 89 ? 8.755 5.469 -9.159 1.00 92.06 89 ARG A CA 1
ATOM 689 C C . ARG A 1 89 ? 8.753 6.983 -9.365 1.00 92.06 89 ARG A C 1
ATOM 691 O O . ARG A 1 89 ? 7.884 7.646 -8.798 1.00 92.06 89 ARG A O 1
ATOM 698 N N . ARG A 1 90 ? 9.664 7.502 -10.197 1.00 94.12 90 ARG A N 1
ATOM 699 C CA . ARG A 1 90 ? 9.710 8.928 -10.560 1.00 94.12 90 ARG A CA 1
ATOM 700 C C . ARG A 1 90 ? 8.430 9.368 -11.265 1.00 94.12 90 ARG A C 1
ATOM 702 O O . ARG A 1 90 ? 7.858 10.390 -10.905 1.00 94.12 90 ARG A O 1
ATOM 709 N N . GLU A 1 91 ? 7.923 8.572 -12.200 1.00 93.94 91 GLU A N 1
ATOM 710 C CA . GLU A 1 91 ? 6.666 8.874 -12.900 1.00 93.94 91 GLU A CA 1
ATOM 711 C C . GLU A 1 91 ? 5.465 8.948 -11.937 1.00 93.94 91 GLU A C 1
ATOM 713 O O . GLU A 1 91 ? 4.651 9.868 -12.010 1.00 93.94 91 GLU A O 1
ATOM 718 N N . ILE A 1 92 ? 5.375 8.033 -10.965 1.00 92.44 92 ILE A N 1
ATOM 719 C CA . ILE A 1 92 ? 4.320 8.055 -9.935 1.00 92.44 92 ILE A CA 1
ATOM 720 C C . ILE A 1 92 ? 4.397 9.310 -9.068 1.00 92.44 92 ILE A C 1
ATOM 722 O O . ILE A 1 92 ? 3.364 9.859 -8.675 1.00 92.44 92 ILE A O 1
ATOM 726 N N . GLU A 1 93 ? 5.605 9.737 -8.717 1.00 92.69 93 GLU A N 1
ATOM 727 C CA . GLU A 1 93 ? 5.826 10.951 -7.942 1.00 92.69 93 GLU A CA 1
ATOM 728 C C . GLU A 1 93 ? 5.393 12.198 -8.721 1.00 92.69 93 GLU A C 1
ATOM 730 O O . GLU A 1 93 ? 4.628 13.009 -8.193 1.00 92.69 93 GLU A O 1
ATOM 735 N N . MET A 1 94 ? 5.767 12.293 -10.000 1.00 93.25 94 MET A N 1
ATOM 736 C CA . MET A 1 94 ? 5.351 13.387 -10.882 1.00 93.25 94 MET A CA 1
ATOM 737 C C . MET A 1 94 ? 3.828 13.445 -11.044 1.00 93.25 94 MET A C 1
ATOM 739 O O . MET A 1 94 ? 3.232 14.514 -10.905 1.00 93.25 94 MET A O 1
ATOM 743 N N . ASP A 1 95 ? 3.163 12.301 -11.222 1.00 92.50 95 ASP A N 1
ATOM 744 C CA . ASP A 1 95 ? 1.698 12.230 -11.269 1.00 92.50 95 ASP A CA 1
ATOM 745 C C . ASP A 1 95 ? 1.044 12.762 -9.990 1.00 92.50 95 ASP A C 1
ATOM 747 O O . ASP A 1 95 ? 0.029 13.469 -10.036 1.00 92.50 95 ASP A O 1
ATOM 751 N N . ARG A 1 96 ? 1.596 12.403 -8.824 1.00 90.38 96 ARG A N 1
ATOM 752 C CA . ARG A 1 96 ? 1.109 12.898 -7.529 1.00 90.38 96 ARG A CA 1
ATOM 753 C C . ARG A 1 96 ? 1.302 14.407 -7.424 1.00 90.38 96 ARG A C 1
ATOM 755 O O . ARG A 1 96 ? 0.366 15.098 -7.019 1.00 90.38 96 ARG A O 1
ATOM 762 N N . MET A 1 97 ? 2.462 14.917 -7.836 1.00 92.06 97 MET A N 1
ATOM 763 C CA . MET A 1 97 ? 2.767 16.348 -7.847 1.00 92.06 97 MET A CA 1
ATOM 764 C C . MET A 1 97 ? 1.807 17.121 -8.761 1.00 92.06 97 MET A C 1
ATOM 766 O O . MET A 1 97 ? 1.200 18.102 -8.325 1.00 92.06 97 MET A O 1
ATOM 770 N N . MET A 1 98 ? 1.574 16.645 -9.989 1.00 91.94 98 MET A N 1
ATOM 771 C CA . MET A 1 98 ? 0.641 17.279 -10.926 1.00 91.94 98 MET A CA 1
ATOM 772 C C . MET A 1 98 ? -0.801 17.280 -10.404 1.00 91.94 98 MET A C 1
ATOM 774 O O . MET A 1 98 ? -1.499 18.289 -10.519 1.00 91.94 98 MET A O 1
ATOM 778 N N . LYS A 1 99 ? -1.259 16.183 -9.785 1.00 88.44 99 LYS A N 1
ATOM 779 C CA . LYS A 1 99 ? -2.601 16.109 -9.178 1.00 88.44 99 LYS A CA 1
ATOM 780 C C . LYS A 1 99 ? -2.755 17.069 -7.999 1.00 88.44 99 LYS A C 1
ATOM 782 O O . LYS A 1 99 ? -3.798 17.710 -7.880 1.00 88.44 99 LYS A O 1
ATOM 787 N N . ASN A 1 100 ? -1.728 17.204 -7.161 1.00 89.00 100 ASN A N 1
ATOM 788 C CA . ASN A 1 100 ? -1.731 18.173 -6.066 1.00 89.00 100 ASN A CA 1
ATOM 789 C C . ASN A 1 100 ? -1.773 19.615 -6.590 1.00 89.00 100 ASN A C 1
ATOM 791 O O . ASN A 1 100 ? -2.578 20.404 -6.100 1.00 89.00 100 ASN A O 1
ATOM 795 N N . ARG A 1 101 ? -0.998 19.939 -7.634 1.00 87.50 101 ARG A N 1
ATOM 796 C CA . ARG A 1 101 ? -1.026 21.266 -8.269 1.00 87.50 101 ARG A CA 1
ATOM 797 C C . ARG A 1 101 ? -2.408 21.604 -8.833 1.00 87.50 101 ARG A C 1
ATOM 799 O O . ARG A 1 101 ? -2.929 22.670 -8.533 1.00 87.50 101 ARG A O 1
ATOM 806 N N . ARG A 1 102 ? -3.047 20.676 -9.559 1.00 86.38 102 ARG A N 1
ATOM 807 C CA . ARG A 1 102 ? -4.429 20.847 -10.061 1.00 86.38 102 ARG A CA 1
ATOM 808 C C . ARG A 1 102 ? -5.441 21.079 -8.937 1.00 86.38 102 ARG A C 1
ATOM 810 O O . ARG A 1 102 ? -6.411 21.804 -9.128 1.00 86.38 102 ARG A O 1
ATOM 817 N N . ARG A 1 103 ? -5.245 20.442 -7.776 1.00 83.00 103 ARG A N 1
ATOM 818 C CA . ARG A 1 103 ? -6.098 20.650 -6.598 1.00 83.00 103 ARG A CA 1
ATOM 819 C C . ARG A 1 103 ? -5.926 22.059 -6.024 1.00 83.00 103 ARG A C 1
ATOM 821 O O . ARG A 1 103 ? -6.921 22.626 -5.599 1.00 83.00 103 ARG A O 1
ATOM 828 N N . TYR A 1 104 ? -4.709 22.607 -6.028 1.00 76.38 104 TYR A N 1
ATOM 829 C CA . TYR A 1 104 ? -4.438 23.979 -5.587 1.00 76.38 104 TYR A CA 1
ATOM 830 C C . TYR A 1 104 ? -5.071 25.007 -6.532 1.00 76.38 104 TYR A C 1
ATOM 832 O O . TYR A 1 104 ? -5.856 25.831 -6.087 1.00 76.38 104 TYR A O 1
ATOM 840 N N . THR A 1 105 ? -4.835 24.887 -7.843 1.00 77.06 105 THR A N 1
ATOM 841 C CA . THR A 1 105 ? -5.341 25.854 -8.835 1.00 77.06 105 THR A CA 1
ATOM 842 C C . THR A 1 105 ? -6.865 25.861 -8.983 1.00 77.06 105 THR A C 1
ATOM 844 O O . THR A 1 105 ? -7.416 26.858 -9.414 1.00 77.06 105 THR A O 1
ATOM 847 N N . ARG A 1 106 ? -7.559 24.756 -8.667 1.00 77.06 106 ARG A N 1
ATOM 848 C CA . ARG A 1 106 ? -9.037 24.674 -8.677 1.00 77.06 106 ARG A CA 1
ATOM 849 C C . ARG A 1 106 ? -9.701 25.238 -7.418 1.00 77.06 106 ARG A C 1
ATOM 851 O O . ARG A 1 106 ? -10.923 25.290 -7.364 1.00 77.06 106 ARG A O 1
ATOM 858 N N . LYS A 1 107 ? -8.914 25.532 -6.383 1.00 71.50 107 LYS A N 1
ATOM 859 C CA . LYS A 1 107 ? -9.389 26.029 -5.086 1.00 71.50 107 LYS A CA 1
ATOM 860 C C . LYS A 1 107 ? -9.177 27.544 -4.936 1.00 71.50 107 LYS A C 1
ATOM 862 O O . LYS A 1 107 ? -9.442 28.064 -3.857 1.00 71.50 107 LYS A O 1
ATOM 867 N N . SER A 1 108 ? -8.663 28.191 -5.985 1.00 56.62 108 SER A N 1
ATOM 868 C CA . SER A 1 108 ? -8.456 29.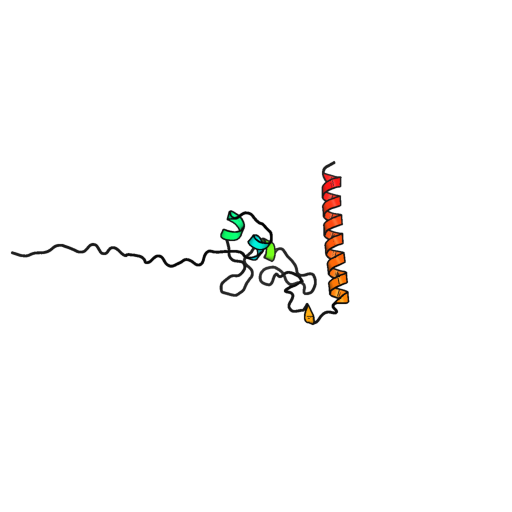635 -6.134 1.00 56.62 108 SER A CA 1
ATOM 869 C C . SER A 1 108 ? -9.553 30.253 -6.984 1.00 56.62 108 SER A C 1
ATOM 871 O O . SER A 1 108 ? -10.091 29.521 -7.845 1.00 56.62 108 SER A O 1
#